Protein AF-A0A7C4FNT0-F1 (afdb_monomer_lite)

pLDDT: mean 77.95, std 9.2, range [42.97, 89.62]

Foldseek 3Di:
DVPLQVVLLVLLVVCPPPVPDAPQPLCDVVSCVVVVHHRDVVQLVSVCVVVVNPPPSDDGSFYAQLSSLCSHPNPVSSVVVVVVVVVVLVVVVVVLVPDDPDPLSVVLVVLVVVLVVVNRRHHPVCSCPVSDVPVSVVVVVVVVVVVVVCCVVVVVVVPDD

Radius of gyration: 20.94 Å; chains: 1; bounding box: 43×32×69 Å

Structure (mmCIF, N/CA/C/O backbone):
data_AF-A0A7C4FNT0-F1
#
_entry.id   AF-A0A7C4FNT0-F1
#
loop_
_atom_site.group_PDB
_atom_site.id
_atom_site.type_symbol
_atom_site.label_atom_id
_atom_site.label_alt_id
_atom_site.label_comp_id
_atom_site.label_asym_id
_atom_site.label_entity_id
_atom_site.label_seq_id
_atom_site.pdbx_PDB_ins_code
_atom_site.Cartn_x
_atom_site.Cartn_y
_atom_site.Cartn_z
_atom_site.occupancy
_atom_site.B_iso_or_equiv
_atom_site.auth_seq_id
_atom_site.auth_comp_id
_atom_site.auth_asym_id
_atom_site.auth_atom_id
_atom_site.pdbx_PDB_model_num
ATOM 1 N N . MET A 1 1 ? -12.875 13.403 -11.223 1.00 51.53 1 MET A N 1
ATOM 2 C CA . MET A 1 1 ? -12.147 12.776 -10.095 1.00 51.53 1 MET A CA 1
ATOM 3 C C . MET A 1 1 ? -11.420 11.472 -10.461 1.00 51.53 1 MET A C 1
ATOM 5 O O . MET A 1 1 ? -10.486 11.136 -9.755 1.00 51.53 1 MET A O 1
ATOM 9 N N . PHE A 1 2 ? -11.764 10.775 -11.560 1.00 65.19 2 PHE A N 1
ATOM 10 C CA . PHE A 1 2 ? -11.105 9.510 -11.954 1.00 65.19 2 PHE A CA 1
ATOM 11 C C . PHE A 1 2 ? -9.981 9.641 -12.999 1.00 65.19 2 PHE A C 1
ATOM 13 O O . PHE A 1 2 ? -9.156 8.748 -13.106 1.00 65.19 2 PHE A O 1
ATOM 20 N N . TYR A 1 3 ? -9.910 10.749 -13.745 1.00 74.25 3 TYR A N 1
ATOM 21 C CA . TYR A 1 3 ? -8.977 10.887 -14.872 1.00 74.25 3 TYR A CA 1
ATOM 22 C C . TYR A 1 3 ? -7.498 10.790 -14.467 1.00 74.25 3 TYR A C 1
ATOM 24 O O . TYR A 1 3 ? -6.777 9.962 -15.004 1.00 74.25 3 TYR A O 1
ATOM 32 N N . VAL A 1 4 ? -7.067 11.583 -13.480 1.00 76.94 4 VAL A N 1
ATOM 33 C CA . VAL A 1 4 ? -5.664 11.637 -13.026 1.00 76.94 4 VAL A CA 1
ATOM 34 C C . VAL A 1 4 ? -5.147 10.286 -12.500 1.00 76.94 4 VAL A C 1
ATOM 36 O O . VAL A 1 4 ? -4.107 9.833 -12.975 1.00 76.94 4 VAL A O 1
ATOM 39 N N . PRO A 1 5 ? -5.834 9.588 -11.571 1.00 75.38 5 PRO A N 1
ATOM 40 C CA . PRO A 1 5 ? -5.363 8.279 -11.120 1.00 75.38 5 PRO A CA 1
ATOM 41 C C . PRO A 1 5 ? -5.392 7.229 -12.239 1.00 75.38 5 PRO A C 1
ATOM 43 O O . PRO A 1 5 ? -4.488 6.400 -12.309 1.00 75.38 5 PRO A O 1
ATOM 46 N N . SER A 1 6 ? -6.363 7.283 -13.160 1.00 81.19 6 SER A N 1
ATOM 47 C CA . SER A 1 6 ? -6.383 6.394 -14.329 1.00 81.19 6 SER A CA 1
ATOM 48 C C . SER A 1 6 ? -5.230 6.670 -15.297 1.00 81.19 6 SER A C 1
ATOM 50 O O . SER A 1 6 ? -4.619 5.719 -15.780 1.00 81.19 6 SER A O 1
ATOM 52 N N . SER A 1 7 ? -4.880 7.938 -15.545 1.00 83.56 7 SER A N 1
ATOM 53 C CA . SER A 1 7 ? -3.718 8.286 -16.372 1.00 83.56 7 SER A CA 1
ATOM 54 C C . SER A 1 7 ? -2.409 7.851 -15.718 1.00 83.56 7 SER A C 1
ATOM 56 O O . SER A 1 7 ? -1.553 7.297 -16.398 1.00 83.56 7 SER A O 1
ATOM 58 N N . SER A 1 8 ? -2.277 8.003 -14.393 1.00 83.75 8 SER A N 1
ATOM 59 C CA . SER A 1 8 ? -1.111 7.495 -13.661 1.00 83.75 8 SER A CA 1
ATOM 60 C C . SER A 1 8 ? -0.944 5.993 -13.867 1.00 83.75 8 SER A C 1
ATOM 62 O O . SER A 1 8 ? 0.152 5.537 -14.156 1.00 83.75 8 SER A O 1
ATOM 64 N N . VAL A 1 9 ? -2.032 5.223 -13.769 1.00 85.00 9 VAL A N 1
ATOM 65 C CA . VAL A 1 9 ? -2.003 3.774 -14.001 1.00 85.00 9 VAL A CA 1
ATOM 66 C C . VAL A 1 9 ? -1.614 3.450 -15.447 1.00 85.00 9 VAL A C 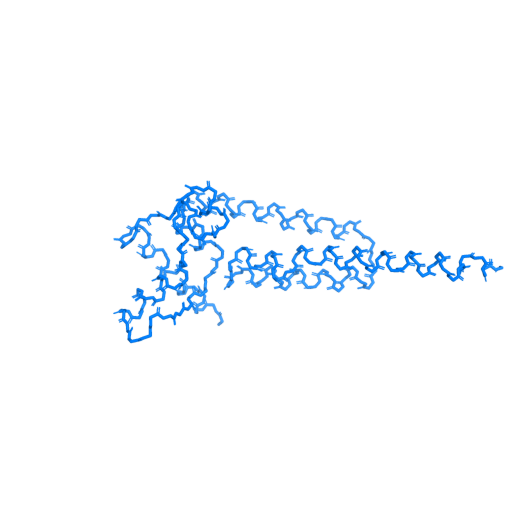1
ATOM 68 O O . VAL A 1 9 ? -0.773 2.579 -15.655 1.00 85.00 9 VAL A O 1
ATOM 71 N N . TYR A 1 10 ? -2.162 4.164 -16.434 1.00 87.75 10 TYR A N 1
ATOM 72 C CA . TYR A 1 10 ? -1.829 3.964 -17.849 1.00 87.75 10 TYR A CA 1
ATOM 73 C C . TYR A 1 10 ? -0.320 4.067 -18.115 1.00 87.75 10 TYR A C 1
ATOM 75 O O . TYR A 1 10 ? 0.238 3.179 -18.755 1.00 87.75 10 TYR A O 1
ATOM 83 N N . TYR A 1 11 ? 0.360 5.071 -17.552 1.00 87.31 11 TYR A N 1
ATOM 84 C CA . TYR A 1 11 ? 1.803 5.238 -17.755 1.00 87.31 11 TYR A CA 1
ATOM 85 C C . TYR A 1 11 ? 2.634 4.064 -17.222 1.00 87.31 11 TYR A C 1
ATOM 87 O O . TYR A 1 11 ? 3.645 3.715 -17.823 1.00 87.31 11 TYR A O 1
ATOM 95 N N . TYR A 1 12 ? 2.201 3.404 -16.146 1.00 87.50 12 TYR A N 1
ATOM 96 C CA . TYR A 1 12 ? 2.863 2.188 -15.660 1.00 87.50 12 TYR A CA 1
ATOM 97 C C . TYR A 1 12 ? 2.678 1.015 -16.635 1.00 87.50 12 TYR A C 1
ATOM 99 O O . TYR A 1 12 ? 3.622 0.268 -16.883 1.00 87.50 12 TYR A O 1
ATOM 107 N N . PHE A 1 13 ? 1.479 0.858 -17.206 1.00 87.81 13 PHE A N 1
ATOM 108 C CA . PHE A 1 13 ? 1.203 -0.182 -18.204 1.00 87.81 13 PHE A CA 1
ATOM 109 C C . PHE A 1 13 ? 1.903 0.062 -19.544 1.00 87.81 13 PHE A C 1
ATOM 111 O O . PHE A 1 13 ? 2.199 -0.885 -20.267 1.00 87.81 13 PHE A O 1
ATOM 118 N N . GLU A 1 14 ? 2.148 1.322 -19.894 1.00 89.06 14 GLU A N 1
ATOM 119 C CA . GLU A 1 14 ? 2.875 1.687 -21.106 1.00 89.06 14 GLU A CA 1
ATOM 120 C C . GLU A 1 14 ? 4.387 1.495 -20.944 1.00 89.06 14 GLU A C 1
ATOM 122 O O . GLU A 1 14 ? 5.040 0.977 -21.849 1.00 89.06 14 GLU A O 1
ATOM 127 N N . LEU A 1 15 ? 4.930 1.854 -19.777 1.00 87.62 15 LEU A N 1
ATOM 128 C CA . LEU A 1 15 ? 6.353 1.742 -19.466 1.00 87.62 15 LEU A CA 1
ATOM 129 C C . LEU A 1 15 ? 6.819 0.282 -19.388 1.00 87.62 15 LEU A C 1
ATOM 131 O O . LEU A 1 15 ? 7.856 -0.059 -19.953 1.00 87.62 15 LEU A O 1
ATOM 135 N N . PHE A 1 16 ? 6.030 -0.592 -18.759 1.00 88.12 16 PHE A N 1
ATOM 136 C CA . PHE A 1 16 ? 6.360 -2.010 -18.601 1.00 88.12 16 PHE A CA 1
ATOM 137 C C . PHE A 1 16 ? 5.491 -2.895 -19.521 1.00 88.12 16 PHE A C 1
ATOM 139 O O . PHE A 1 16 ? 4.265 -2.809 -19.474 1.00 88.12 16 PHE A O 1
ATOM 146 N N . PRO A 1 17 ? 6.050 -3.797 -20.349 1.00 82.88 17 PRO A N 1
ATOM 147 C CA . PRO A 1 17 ? 7.471 -4.080 -20.560 1.00 82.88 17 PRO A CA 1
ATOM 148 C C . PRO A 1 17 ? 8.099 -3.299 -21.733 1.00 82.88 17 PRO A C 1
ATOM 150 O O . PRO A 1 17 ? 9.232 -3.570 -22.110 1.00 82.88 17 PRO A O 1
ATOM 153 N N . LYS A 1 18 ? 7.363 -2.394 -22.399 1.00 84.88 18 LYS A N 1
ATOM 154 C CA . LYS A 1 18 ? 7.795 -1.833 -23.697 1.00 84.88 18 LYS A CA 1
ATOM 155 C C . LYS A 1 18 ? 9.046 -0.956 -23.612 1.00 84.88 18 LYS A C 1
ATOM 157 O O . LYS A 1 18 ? 9.810 -0.911 -24.571 1.00 84.88 18 LYS A O 1
ATOM 162 N N . HIS A 1 19 ? 9.216 -0.237 -22.507 1.00 82.56 19 HIS A N 1
ATOM 163 C CA . HIS A 1 19 ? 10.292 0.734 -22.310 1.00 82.56 19 HIS A CA 1
ATOM 164 C C . HIS A 1 19 ? 11.211 0.376 -21.133 1.00 82.56 19 HIS A C 1
ATOM 166 O O . HIS A 1 19 ? 12.327 0.886 -21.069 1.00 82.56 19 HIS A O 1
ATOM 172 N N . HIS A 1 20 ? 10.771 -0.498 -20.224 1.00 86.44 20 HIS A N 1
ATOM 173 C CA . HIS A 1 20 ? 11.573 -1.027 -19.125 1.00 86.44 20 HIS A CA 1
ATOM 174 C C . HIS A 1 20 ? 11.140 -2.460 -18.782 1.00 86.44 20 HIS A C 1
ATOM 176 O O . HIS A 1 20 ? 9.945 -2.764 -18.781 1.00 86.44 20 HIS A O 1
ATOM 182 N N . ASP A 1 21 ? 12.101 -3.324 -18.451 1.00 86.88 21 ASP A N 1
ATOM 183 C CA . ASP A 1 21 ? 11.834 -4.690 -17.988 1.00 86.88 21 ASP A CA 1
ATOM 184 C C . ASP A 1 21 ? 11.140 -4.701 -16.623 1.00 86.88 21 ASP A C 1
ATOM 186 O O . ASP A 1 21 ? 11.255 -3.758 -15.843 1.00 86.88 21 ASP A O 1
ATOM 190 N N . PHE A 1 22 ? 10.429 -5.778 -16.296 1.00 88.50 22 PHE A N 1
ATOM 191 C CA . PHE A 1 22 ? 9.800 -5.904 -14.981 1.00 88.50 22 PHE A CA 1
ATOM 192 C C . PHE A 1 22 ? 10.824 -5.840 -13.840 1.00 88.50 22 PHE A C 1
ATOM 194 O O . PHE A 1 22 ? 11.967 -6.274 -13.965 1.00 88.50 22 PHE A O 1
ATOM 201 N N . LEU A 1 23 ? 10.393 -5.294 -12.705 1.00 83.00 23 LEU A N 1
ATOM 202 C CA . LEU A 1 23 ? 11.258 -5.009 -11.559 1.00 83.00 23 LEU A CA 1
ATOM 203 C C . LEU A 1 23 ? 11.435 -6.196 -10.603 1.00 83.00 23 LEU A C 1
ATOM 205 O O . LEU A 1 23 ? 12.300 -6.142 -9.728 1.00 83.00 23 LEU A O 1
ATOM 209 N N . TYR A 1 24 ? 10.624 -7.248 -10.748 1.00 83.75 24 TYR A N 1
ATOM 210 C CA . TYR A 1 24 ? 10.674 -8.491 -9.968 1.00 83.75 24 TYR A CA 1
ATOM 211 C C . TYR A 1 24 ? 10.687 -8.288 -8.440 1.00 83.75 24 TYR A C 1
ATOM 213 O O . TYR A 1 24 ? 11.235 -9.104 -7.701 1.00 83.75 24 TYR A O 1
ATOM 221 N N . GLY A 1 25 ? 10.068 -7.209 -7.946 1.00 75.50 25 GLY A N 1
ATOM 222 C CA . GLY A 1 25 ? 9.989 -6.889 -6.519 1.00 75.50 25 GLY A CA 1
ATOM 223 C C . GLY A 1 25 ? 11.036 -5.890 -6.022 1.00 75.50 25 GLY A C 1
ATOM 224 O O . GLY A 1 25 ? 11.014 -5.536 -4.841 1.00 75.50 25 GLY A O 1
ATOM 225 N N . SER A 1 26 ? 11.913 -5.377 -6.891 1.00 79.94 26 SER A N 1
ATOM 226 C CA . SER A 1 26 ? 12.860 -4.307 -6.534 1.00 79.94 26 SER A CA 1
ATOM 227 C C . SER A 1 26 ? 12.177 -2.962 -6.231 1.00 79.94 26 SER A C 1
ATOM 229 O O . SER A 1 26 ? 12.795 -2.077 -5.632 1.00 79.94 26 SER A O 1
ATOM 231 N N . SER A 1 27 ? 10.879 -2.827 -6.542 1.00 78.69 27 SER A N 1
ATOM 232 C CA . SER A 1 27 ? 10.038 -1.669 -6.198 1.00 78.69 27 SER A CA 1
ATOM 233 C C . SER A 1 27 ? 9.858 -1.436 -4.695 1.00 78.69 27 SER A C 1
ATOM 235 O O . SER A 1 27 ? 9.406 -0.369 -4.273 1.00 78.69 27 SER A O 1
ATOM 237 N N . ASN A 1 28 ? 10.159 -2.441 -3.869 1.00 76.31 28 ASN A N 1
ATOM 238 C CA . ASN A 1 28 ? 9.982 -2.404 -2.427 1.00 76.31 28 ASN A CA 1
ATOM 239 C C . ASN A 1 28 ? 11.327 -2.632 -1.745 1.00 76.31 28 ASN A C 1
ATOM 241 O O . ASN A 1 28 ? 11.883 -3.723 -1.824 1.00 76.31 28 ASN A O 1
ATOM 245 N N . GLY A 1 29 ? 11.818 -1.640 -0.998 1.00 74.56 29 GLY A N 1
ATOM 246 C CA . GLY A 1 29 ? 13.166 -1.672 -0.416 1.00 74.56 29 GLY A CA 1
ATOM 247 C C . GLY A 1 29 ? 13.449 -2.891 0.463 1.00 74.56 29 GLY A C 1
ATOM 248 O O . GLY A 1 29 ? 14.582 -3.358 0.513 1.00 74.56 29 GLY A O 1
ATOM 249 N N . LYS A 1 30 ? 12.425 -3.465 1.110 1.00 74.94 30 LYS A N 1
ATOM 250 C CA . LYS A 1 30 ? 12.587 -4.687 1.915 1.00 74.94 30 LYS A CA 1
ATOM 251 C C . LYS A 1 30 ? 12.766 -5.939 1.058 1.00 74.94 30 LYS A C 1
ATOM 253 O O . LYS A 1 30 ? 13.560 -6.803 1.409 1.00 74.94 30 LYS A O 1
ATOM 258 N N . ILE A 1 31 ? 12.011 -6.035 -0.035 1.00 74.56 31 ILE A N 1
ATOM 259 C CA . ILE A 1 31 ? 12.094 -7.158 -0.976 1.00 74.56 31 ILE A CA 1
ATOM 260 C C .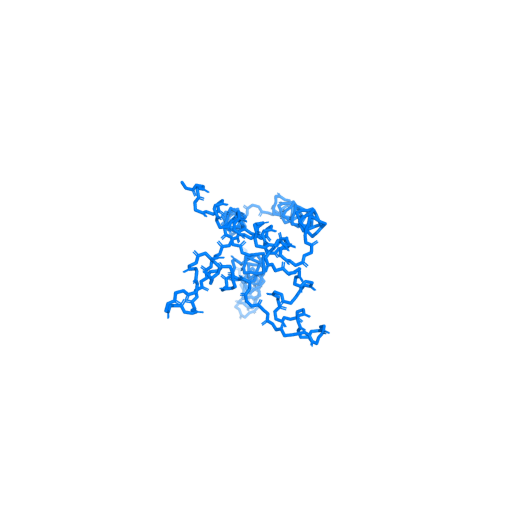 ILE A 1 31 ? 13.392 -7.038 -1.778 1.00 74.56 31 ILE A C 1
ATOM 262 O O . ILE A 1 31 ? 14.108 -8.023 -1.913 1.00 74.56 31 ILE A O 1
ATOM 266 N N . ALA A 1 32 ? 13.740 -5.820 -2.198 1.00 78.50 32 ALA A N 1
ATOM 267 C CA . ALA A 1 32 ? 14.991 -5.517 -2.873 1.00 78.50 32 ALA A CA 1
ATOM 268 C C . ALA A 1 32 ? 16.207 -5.920 -2.022 1.00 78.50 32 ALA A C 1
ATOM 270 O O . ALA A 1 32 ? 17.076 -6.647 -2.492 1.00 78.50 32 ALA A O 1
ATOM 271 N N . TRP A 1 33 ? 16.213 -5.546 -0.736 1.00 76.69 33 TRP A N 1
ATOM 272 C CA . TRP A 1 33 ? 17.257 -5.955 0.206 1.00 76.69 33 TRP A CA 1
ATOM 273 C C . TRP A 1 33 ? 17.353 -7.478 0.365 1.00 76.69 33 TRP A C 1
ATOM 275 O O . TRP A 1 33 ? 18.453 -8.022 0.364 1.00 76.69 33 TRP A O 1
ATOM 285 N N . LEU A 1 34 ? 16.215 -8.177 0.455 1.00 78.00 34 LEU A N 1
ATOM 286 C CA . LEU A 1 34 ? 16.183 -9.638 0.579 1.00 78.00 34 LEU A CA 1
ATOM 287 C C . LEU A 1 34 ? 16.717 -10.348 -0.676 1.00 78.00 34 LEU A C 1
ATOM 289 O O . LEU A 1 34 ? 17.361 -11.387 -0.565 1.00 78.00 34 LEU A O 1
ATOM 293 N N . LEU A 1 35 ? 16.445 -9.793 -1.858 1.00 80.75 35 LEU A N 1
ATOM 294 C CA . LEU A 1 35 ? 16.896 -10.317 -3.149 1.00 80.75 35 LEU A CA 1
ATOM 295 C C . LEU A 1 35 ? 18.317 -9.865 -3.521 1.00 80.75 35 LEU A C 1
ATOM 297 O O . LEU A 1 35 ? 18.847 -10.309 -4.536 1.00 80.75 35 LEU A O 1
ATOM 301 N N . GLY A 1 36 ? 18.932 -8.981 -2.728 1.00 78.75 36 GLY A N 1
ATOM 302 C CA . GLY A 1 36 ? 20.221 -8.367 -3.052 1.00 78.75 36 GLY A CA 1
ATOM 303 C C . GLY A 1 36 ? 20.176 -7.431 -4.266 1.00 78.75 36 GLY A C 1
ATOM 304 O O . GLY A 1 36 ? 21.221 -7.120 -4.829 1.00 78.75 36 GLY A O 1
ATOM 305 N N . SER A 1 37 ? 18.987 -6.992 -4.685 1.00 81.19 37 SER A N 1
ATOM 306 C CA . SER A 1 37 ? 18.795 -6.063 -5.801 1.00 81.19 37 SER A CA 1
ATOM 307 C C . SER A 1 37 ? 18.754 -4.614 -5.312 1.00 81.19 37 SER A C 1
ATOM 309 O O . SER A 1 37 ? 18.293 -4.340 -4.202 1.00 81.19 37 SER A O 1
ATOM 311 N N . GLU A 1 38 ? 19.155 -3.665 -6.155 1.00 82.38 38 GLU A N 1
ATOM 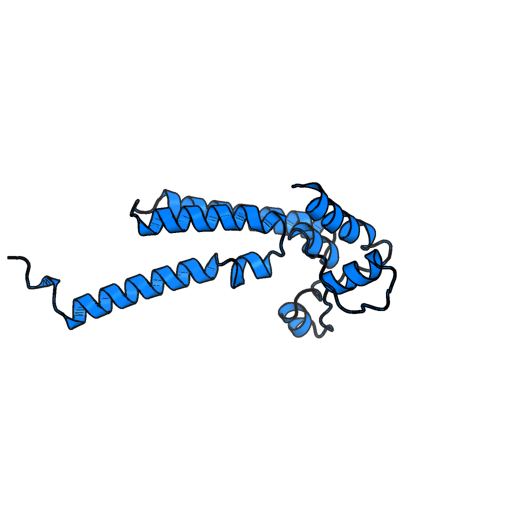312 C CA . GLU A 1 38 ? 19.011 -2.242 -5.840 1.00 82.38 38 GLU A CA 1
ATOM 313 C C . GLU A 1 38 ? 17.534 -1.835 -5.757 1.00 82.38 38 GLU A C 1
ATOM 315 O O . GLU A 1 38 ? 16.696 -2.289 -6.536 1.00 82.38 38 GLU A O 1
ATOM 320 N N . TYR A 1 39 ? 17.201 -0.986 -4.783 1.00 83.19 39 TYR A N 1
ATOM 321 C CA . TYR A 1 39 ? 15.845 -0.466 -4.628 1.00 83.19 39 TYR A CA 1
ATOM 322 C C . TYR A 1 39 ? 15.534 0.544 -5.731 1.00 83.19 39 TYR A C 1
ATOM 324 O O . TYR A 1 39 ? 16.197 1.578 -5.839 1.00 83.19 39 TYR A O 1
ATOM 332 N N . VAL A 1 40 ? 14.470 0.287 -6.492 1.00 82.56 40 VAL A N 1
ATOM 333 C CA . VAL A 1 40 ? 14.019 1.175 -7.564 1.00 82.56 40 VAL A CA 1
ATOM 334 C C . VAL A 1 40 ? 12.738 1.880 -7.143 1.00 82.56 40 VAL A C 1
ATOM 336 O O . VAL A 1 40 ? 11.697 1.264 -6.921 1.00 82.56 40 VAL A O 1
ATOM 339 N N . ASN A 1 41 ? 12.782 3.211 -7.080 1.00 82.44 41 ASN A N 1
ATOM 340 C CA . ASN A 1 41 ? 11.581 4.005 -6.851 1.00 82.44 41 ASN A CA 1
ATOM 341 C C . ASN A 1 41 ? 10.765 4.121 -8.148 1.00 82.44 41 ASN A C 1
ATOM 343 O O . ASN A 1 41 ? 10.971 5.031 -8.953 1.00 82.44 41 ASN A O 1
ATOM 347 N N . VAL A 1 42 ? 9.814 3.205 -8.325 1.00 84.31 42 VAL A N 1
ATOM 348 C CA . VAL A 1 42 ? 8.983 3.095 -9.539 1.00 84.31 42 VAL A CA 1
ATOM 349 C C . VAL A 1 42 ? 8.190 4.368 -9.819 1.00 84.31 42 VAL A C 1
ATOM 351 O O . VAL A 1 42 ? 8.084 4.782 -10.968 1.00 84.31 42 VAL A O 1
ATOM 354 N N . ALA A 1 43 ? 7.680 5.031 -8.778 1.00 83.81 43 ALA A N 1
ATOM 355 C CA . ALA A 1 43 ? 6.920 6.270 -8.934 1.00 83.81 43 ALA A CA 1
ATOM 356 C C . ALA A 1 43 ? 7.776 7.415 -9.495 1.00 83.81 43 ALA A C 1
ATOM 358 O O . ALA A 1 43 ? 7.263 8.240 -10.252 1.00 83.81 43 ALA A O 1
ATOM 359 N N . ASN A 1 44 ? 9.070 7.450 -9.158 1.00 84.12 44 ASN A N 1
ATOM 360 C CA . ASN A 1 44 ? 10.014 8.409 -9.732 1.00 84.12 44 ASN A CA 1
ATOM 361 C C . ASN A 1 44 ? 10.474 7.991 -11.137 1.00 84.12 44 ASN A C 1
ATOM 363 O O . ASN A 1 44 ? 10.659 8.829 -12.015 1.00 84.12 44 ASN A O 1
ATOM 367 N N . LEU A 1 45 ? 10.619 6.690 -11.389 1.00 84.12 45 LEU A N 1
ATOM 368 C CA . LEU A 1 45 ? 10.967 6.175 -12.715 1.00 84.12 45 LEU A CA 1
ATOM 369 C C . LEU A 1 45 ? 9.874 6.530 -13.739 1.00 84.12 45 LEU A C 1
ATOM 371 O O . LEU A 1 45 ? 10.163 7.112 -14.784 1.00 84.12 45 LEU A O 1
ATOM 375 N N . VAL A 1 46 ? 8.606 6.294 -13.390 1.00 83.69 46 VAL A N 1
ATOM 376 C CA . VAL A 1 46 ? 7.455 6.677 -14.222 1.00 83.69 46 VAL A CA 1
ATOM 377 C C . VAL A 1 46 ? 7.358 8.197 -14.363 1.00 83.69 46 VAL A C 1
ATOM 379 O O . VAL A 1 46 ? 7.071 8.691 -15.449 1.00 83.69 46 VAL A O 1
ATOM 382 N N . PHE A 1 47 ? 7.647 8.962 -13.305 1.00 84.12 47 PHE A N 1
ATOM 383 C CA . PHE A 1 47 ? 7.686 10.425 -13.386 1.00 84.12 47 PHE A CA 1
ATOM 384 C C . PHE A 1 47 ? 8.697 10.927 -14.429 1.00 84.12 47 PHE A C 1
ATOM 386 O O . PHE A 1 47 ? 8.363 11.785 -15.248 1.00 84.12 47 PHE A O 1
ATOM 393 N N . ASN A 1 48 ? 9.912 10.375 -14.431 1.00 84.56 48 ASN A N 1
ATOM 394 C CA . ASN A 1 48 ? 10.946 10.743 -15.399 1.00 84.56 48 ASN A CA 1
ATOM 395 C C . ASN A 1 48 ? 10.548 10.375 -16.836 1.00 84.56 48 ASN A C 1
ATOM 397 O O . ASN A 1 48 ? 10.810 11.153 -17.753 1.00 84.56 48 ASN A O 1
ATOM 401 N N . TYR A 1 49 ? 9.857 9.246 -17.028 1.00 83.81 49 TYR A N 1
ATOM 402 C CA . TYR A 1 49 ? 9.295 8.866 -18.326 1.00 83.81 49 TYR A CA 1
ATOM 403 C C . TYR A 1 49 ? 8.231 9.865 -18.812 1.00 83.81 49 TYR A C 1
ATOM 405 O O . TYR A 1 49 ? 8.328 10.380 -19.922 1.00 83.81 49 TYR A O 1
ATOM 413 N N . VAL A 1 50 ? 7.255 10.210 -17.964 1.00 83.50 50 VAL A N 1
ATOM 414 C CA . VAL A 1 50 ? 6.157 11.131 -18.320 1.00 83.50 50 VAL A CA 1
ATOM 415 C C . VAL A 1 50 ? 6.661 12.548 -18.608 1.00 83.50 50 VAL A C 1
ATOM 417 O O . VAL A 1 50 ? 6.135 13.229 -19.485 1.00 83.50 50 VAL A O 1
ATOM 420 N N . THR A 1 51 ? 7.679 13.005 -17.878 1.00 81.25 51 THR A N 1
ATOM 421 C CA . THR A 1 51 ? 8.257 14.351 -18.037 1.00 81.25 51 THR A CA 1
ATOM 422 C C . THR A 1 51 ? 9.369 14.424 -19.084 1.00 81.25 51 THR A C 1
ATOM 424 O O . THR A 1 51 ? 9.917 15.505 -19.303 1.00 81.25 51 THR A O 1
ATOM 427 N N . GLY A 1 52 ? 9.713 13.304 -19.732 1.00 76.56 52 GLY A N 1
ATOM 428 C CA . GLY A 1 52 ? 10.752 13.245 -20.762 1.00 76.56 52 GLY A CA 1
ATOM 429 C C . GLY A 1 52 ? 12.158 13.584 -20.257 1.00 76.56 52 GLY A C 1
ATOM 430 O O . GLY A 1 52 ? 12.968 14.087 -21.030 1.00 76.56 52 GLY A O 1
ATOM 431 N N . GLY A 1 53 ? 12.446 13.361 -18.969 1.00 66.31 53 GLY A N 1
ATOM 432 C CA . GLY A 1 53 ? 13.746 13.693 -18.372 1.00 66.31 53 GLY A CA 1
ATOM 433 C C . GLY A 1 53 ? 13.992 15.197 -18.198 1.00 66.31 53 GLY A C 1
ATOM 434 O O . GLY A 1 53 ? 15.108 15.668 -18.410 1.00 66.31 53 GLY A O 1
ATOM 435 N N . SER A 1 54 ? 12.952 15.961 -17.841 1.00 62.91 54 SER A N 1
ATOM 436 C CA . SER A 1 54 ? 13.067 17.396 -17.540 1.00 62.91 54 SER A CA 1
ATOM 437 C C . SER A 1 54 ? 14.105 17.698 -16.439 1.00 62.91 54 SER A C 1
ATOM 439 O O . SER A 1 54 ? 14.534 16.816 -15.700 1.00 62.91 54 SER A O 1
ATOM 441 N N . TRP A 1 55 ? 14.457 18.974 -16.254 1.00 60.88 55 TRP A N 1
ATOM 442 C CA . TRP A 1 55 ? 15.355 19.471 -15.188 1.00 60.88 55 TRP A CA 1
ATOM 443 C C . TRP A 1 55 ? 14.956 19.044 -13.763 1.00 60.88 55 TRP A C 1
ATOM 445 O O . TRP A 1 55 ? 15.764 19.144 -12.840 1.00 60.88 55 TRP A O 1
ATOM 455 N N . ILE A 1 56 ? 13.716 18.587 -13.572 1.00 68.06 56 ILE A N 1
ATOM 456 C CA . ILE A 1 56 ? 13.229 18.016 -12.321 1.00 68.06 56 ILE A CA 1
ATOM 457 C C . ILE A 1 56 ? 13.441 16.501 -12.379 1.00 68.06 56 ILE A C 1
ATOM 459 O O . ILE A 1 56 ? 12.641 15.772 -12.954 1.00 68.06 56 ILE A O 1
ATOM 463 N N . THR A 1 57 ? 14.514 16.032 -11.745 1.00 65.56 57 THR A N 1
ATOM 464 C CA . THR A 1 57 ? 14.894 14.607 -11.686 1.00 65.56 57 THR A CA 1
ATOM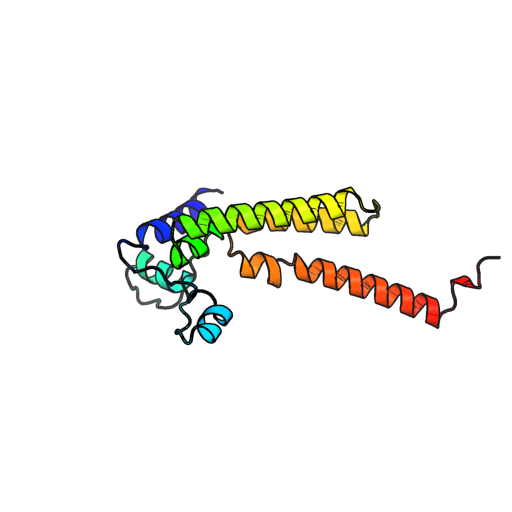 465 C C . THR A 1 57 ? 14.207 13.833 -10.556 1.00 65.56 57 THR A C 1
ATOM 467 O O . THR A 1 57 ? 14.379 12.617 -10.419 1.00 65.56 57 THR A O 1
ATOM 470 N N . THR A 1 58 ? 13.438 14.529 -9.710 1.00 70.75 58 THR A N 1
ATOM 471 C CA . THR A 1 58 ? 12.735 13.943 -8.566 1.00 70.75 58 THR A CA 1
ATOM 472 C C . THR A 1 58 ? 11.250 14.285 -8.601 1.00 70.75 58 THR A C 1
ATOM 474 O O . THR A 1 58 ? 10.847 15.441 -8.498 1.00 70.75 58 THR A O 1
ATOM 477 N N . GLY A 1 59 ? 10.417 13.255 -8.725 1.00 68.62 59 GLY A N 1
ATOM 478 C CA . GLY A 1 59 ? 8.968 13.376 -8.636 1.00 68.62 59 GLY A CA 1
ATOM 479 C C . GLY A 1 59 ? 8.314 12.050 -8.269 1.00 68.62 59 GLY A C 1
ATOM 480 O O . GLY A 1 59 ? 8.974 11.019 -8.161 1.00 68.62 59 GLY A O 1
ATOM 481 N N . TYR A 1 60 ? 7.006 12.087 -8.026 1.00 76.69 60 TYR A N 1
ATOM 482 C CA . TYR A 1 60 ? 6.234 10.909 -7.638 1.00 76.69 60 TYR A CA 1
ATOM 483 C C . TYR A 1 60 ? 4.927 10.875 -8.417 1.00 76.69 60 TYR A C 1
ATOM 485 O O . TYR A 1 60 ? 4.015 11.658 -8.150 1.00 76.69 60 TYR A O 1
ATOM 493 N N . VAL A 1 61 ? 4.811 9.934 -9.353 1.00 78.62 61 VAL A N 1
ATOM 494 C CA . VAL A 1 61 ? 3.519 9.587 -9.951 1.00 78.62 61 VAL A CA 1
ATOM 495 C C . VAL A 1 61 ? 2.916 8.465 -9.121 1.00 78.62 61 VAL A C 1
ATOM 497 O O . VAL A 1 61 ? 3.188 7.293 -9.349 1.00 78.62 61 VAL A O 1
ATOM 500 N N . ASN A 1 62 ? 2.115 8.821 -8.117 1.00 76.88 62 ASN A N 1
ATOM 501 C CA . ASN A 1 62 ? 1.380 7.816 -7.356 1.00 76.88 62 ASN A CA 1
ATOM 502 C C . ASN A 1 62 ? 0.288 7.199 -8.236 1.00 76.88 62 ASN A C 1
ATOM 504 O O . ASN A 1 62 ? -0.505 7.904 -8.866 1.00 76.88 62 ASN A O 1
ATOM 508 N N . ALA A 1 63 ? 0.256 5.873 -8.253 1.00 80.69 63 ALA A N 1
ATOM 509 C CA . ALA A 1 63 ? -0.732 5.085 -8.967 1.00 80.69 63 ALA A CA 1
ATOM 510 C C . ALA A 1 63 ? -1.396 4.077 -8.022 1.00 80.69 63 ALA A C 1
ATOM 512 O O . ALA A 1 63 ? -0.922 3.825 -6.908 1.00 80.69 63 ALA A O 1
ATOM 513 N N . ALA A 1 64 ? -2.498 3.491 -8.492 1.00 82.62 64 ALA A N 1
ATOM 514 C CA . ALA A 1 64 ? -3.176 2.404 -7.804 1.00 82.62 64 ALA A CA 1
ATOM 515 C C . ALA A 1 64 ? -2.196 1.268 -7.478 1.00 82.62 64 ALA A C 1
ATOM 517 O O . ALA A 1 64 ? -1.262 0.996 -8.238 1.00 82.62 64 ALA A O 1
ATOM 518 N N . PHE A 1 65 ? -2.444 0.534 -6.393 1.00 81.88 65 PHE A N 1
ATOM 519 C CA . PHE A 1 65 ? -1.635 -0.634 -6.035 1.00 81.88 65 PHE A CA 1
ATOM 520 C C . PHE A 1 65 ? -1.429 -1.621 -7.197 1.00 81.88 65 PHE A C 1
ATOM 522 O O . PHE A 1 65 ? -0.340 -2.166 -7.341 1.00 81.88 65 PHE A O 1
ATOM 529 N N . ILE A 1 66 ? -2.439 -1.782 -8.057 1.00 85.69 66 ILE A N 1
ATOM 530 C CA . ILE A 1 66 ? -2.402 -2.627 -9.256 1.00 85.69 66 ILE A CA 1
ATOM 531 C C . ILE A 1 66 ? -1.232 -2.254 -10.175 1.00 85.69 66 ILE A C 1
ATOM 533 O O . ILE A 1 66 ? -0.526 -3.136 -10.650 1.00 85.69 66 ILE A O 1
ATOM 537 N N . ALA A 1 67 ? -0.997 -0.959 -10.390 1.00 86.25 67 ALA A N 1
ATOM 538 C CA . ALA A 1 67 ? 0.061 -0.475 -11.271 1.00 86.25 67 ALA A CA 1
ATOM 539 C C . ALA A 1 67 ? 1.459 -0.819 -10.739 1.00 86.25 67 ALA A C 1
ATOM 541 O O . ALA A 1 67 ? 2.330 -1.222 -11.504 1.00 86.25 67 ALA A O 1
ATOM 542 N N . ASN A 1 68 ? 1.658 -0.731 -9.421 1.00 84.19 68 ASN A N 1
ATOM 543 C CA . ASN A 1 68 ? 2.931 -1.096 -8.795 1.00 84.19 68 ASN A CA 1
ATOM 544 C C . ASN A 1 68 ? 3.223 -2.595 -8.959 1.00 84.19 68 ASN A C 1
ATOM 546 O O . ASN A 1 68 ? 4.308 -2.969 -9.384 1.00 84.19 68 ASN A O 1
ATOM 550 N N . PHE A 1 69 ? 2.231 -3.454 -8.705 1.00 85.69 69 PHE A N 1
ATOM 551 C CA . PHE A 1 69 ? 2.398 -4.903 -8.872 1.00 85.69 69 PHE A CA 1
ATOM 552 C C . PHE A 1 69 ? 2.525 -5.331 -10.335 1.00 85.69 69 PHE A C 1
ATOM 554 O O . PHE A 1 69 ? 3.195 -6.323 -10.624 1.00 85.69 69 PHE A O 1
ATOM 561 N N . TYR A 1 70 ? 1.917 -4.585 -11.259 1.00 88.62 70 TYR A N 1
ATOM 562 C CA . TYR A 1 70 ? 2.139 -4.784 -12.685 1.00 88.62 70 TYR A CA 1
ATOM 563 C C . TYR A 1 70 ? 3.587 -4.462 -13.082 1.00 88.62 70 TYR A C 1
ATOM 565 O O . TYR A 1 70 ? 4.193 -5.242 -13.807 1.00 88.62 70 TYR A O 1
ATOM 573 N N . ALA A 1 71 ? 4.169 -3.372 -12.574 1.00 86.12 71 ALA A N 1
ATOM 574 C CA . ALA A 1 71 ? 5.572 -3.036 -12.835 1.00 86.12 71 ALA A CA 1
ATOM 575 C C . ALA A 1 71 ? 6.555 -4.094 -12.292 1.00 86.12 71 ALA A C 1
ATOM 577 O O . ALA A 1 71 ? 7.620 -4.301 -12.869 1.00 86.12 71 ALA A O 1
ATOM 578 N N . ASP A 1 72 ? 6.198 -4.799 -11.214 1.00 84.56 72 ASP A N 1
ATOM 579 C CA . ASP A 1 72 ? 7.039 -5.862 -10.651 1.00 84.56 72 ASP A CA 1
ATOM 580 C C . ASP A 1 72 ? 6.891 -7.217 -11.347 1.00 84.56 72 ASP A C 1
ATOM 582 O O . ASP A 1 72 ? 7.893 -7.879 -11.601 1.00 84.56 72 ASP A O 1
ATOM 586 N N . PHE A 1 73 ? 5.661 -7.662 -11.617 1.00 87.06 73 PHE A N 1
ATOM 587 C CA . PHE A 1 73 ? 5.387 -9.050 -12.021 1.00 87.06 73 PHE A CA 1
ATOM 588 C C . PHE A 1 73 ? 4.413 -9.168 -13.202 1.00 87.06 73 PHE A C 1
ATOM 590 O O . PHE A 1 73 ? 3.955 -10.267 -13.524 1.00 87.06 73 PHE A O 1
ATOM 597 N N . GLY A 1 74 ? 4.043 -8.053 -13.831 1.00 88.00 74 GLY A N 1
ATOM 598 C CA . GLY A 1 74 ? 3.091 -8.011 -14.936 1.00 88.00 74 GLY A CA 1
ATOM 599 C C . GLY A 1 74 ? 1.672 -8.437 -14.545 1.00 88.00 74 GLY A C 1
ATOM 600 O O . GLY A 1 74 ? 1.230 -8.302 -13.401 1.00 88.00 74 GLY A O 1
ATOM 601 N N . ILE A 1 75 ? 0.932 -8.969 -15.523 1.00 88.25 75 ILE A N 1
ATOM 602 C CA . ILE A 1 75 ? -0.465 -9.411 -15.356 1.00 88.25 75 ILE A CA 1
ATOM 603 C C . ILE A 1 75 ? -0.627 -10.463 -14.237 1.00 88.25 75 ILE A C 1
ATOM 605 O O . ILE A 1 75 ? -1.559 -10.320 -13.440 1.00 88.25 75 ILE A O 1
ATOM 609 N N . PRO A 1 76 ? 0.251 -11.483 -14.104 1.00 87.31 76 PRO A N 1
ATOM 610 C CA . PRO A 1 76 ? 0.156 -12.442 -13.002 1.00 87.31 76 PRO A CA 1
ATOM 611 C C . PRO A 1 76 ? 0.207 -11.779 -11.620 1.00 87.31 76 PRO A C 1
ATOM 613 O O . PRO A 1 76 ? -0.585 -12.127 -10.741 1.00 87.31 76 PRO A O 1
ATOM 616 N N . GLY A 1 77 ? 1.079 -10.778 -11.447 1.00 85.12 77 GLY A N 1
ATOM 617 C CA . GLY A 1 77 ? 1.172 -9.997 -10.213 1.00 85.12 77 GLY A CA 1
ATOM 618 C C . GLY A 1 77 ? -0.124 -9.280 -9.871 1.00 85.12 77 GLY A C 1
ATOM 619 O O . GLY A 1 77 ? -0.583 -9.341 -8.731 1.00 85.12 77 GLY A O 1
ATOM 620 N N . VAL A 1 78 ? -0.744 -8.651 -10.873 1.00 87.94 78 VAL A N 1
ATOM 621 C CA . VAL A 1 78 ? -2.025 -7.944 -10.729 1.00 87.94 78 VAL A CA 1
ATOM 622 C C . VAL A 1 78 ? -3.139 -8.878 -10.268 1.00 87.94 78 VAL A C 1
ATOM 624 O O . VAL A 1 78 ? -3.886 -8.535 -9.348 1.00 87.94 78 VAL A O 1
ATOM 627 N N . LEU A 1 79 ? -3.257 -10.053 -10.886 1.00 89.19 79 LEU A N 1
ATOM 628 C CA . LEU A 1 79 ? -4.291 -11.025 -10.532 1.00 89.19 79 LEU A CA 1
ATOM 629 C C . LEU A 1 79 ? -4.102 -11.533 -9.102 1.00 89.19 79 LEU A C 1
ATOM 631 O O . LEU A 1 79 ? -5.051 -11.530 -8.314 1.00 89.19 79 LEU A O 1
ATOM 635 N N . PHE A 1 80 ? -2.869 -11.902 -8.751 1.00 88.19 80 PHE A N 1
ATOM 636 C CA . PHE A 1 80 ? -2.547 -12.405 -7.422 1.00 88.19 80 PHE A CA 1
ATOM 637 C C . PHE A 1 80 ? -2.820 -11.361 -6.334 1.00 88.19 80 PHE A C 1
ATOM 639 O O . PHE A 1 80 ? -3.512 -11.655 -5.357 1.00 88.19 80 PHE A O 1
ATOM 646 N N . ILE A 1 81 ? -2.333 -10.126 -6.508 1.00 85.94 81 ILE A N 1
ATOM 647 C CA . ILE A 1 81 ? -2.518 -9.093 -5.486 1.00 85.94 81 ILE A CA 1
ATOM 648 C C . ILE A 1 81 ? -3.980 -8.678 -5.360 1.00 85.94 81 ILE A C 1
ATOM 650 O O . ILE A 1 81 ? -4.449 -8.473 -4.247 1.00 85.94 81 ILE A O 1
ATOM 654 N N . SER A 1 82 ? -4.724 -8.592 -6.465 1.00 86.88 82 SER A N 1
ATOM 655 C CA . SER A 1 82 ? -6.141 -8.213 -6.423 1.00 86.88 82 SER A CA 1
ATOM 656 C C . SER A 1 82 ? -6.957 -9.245 -5.649 1.00 86.88 82 SER A C 1
ATOM 658 O O . SER A 1 82 ? -7.782 -8.880 -4.810 1.00 86.88 82 SER A O 1
ATOM 660 N N . PHE A 1 83 ? -6.676 -10.532 -5.870 1.00 89.62 83 PHE A N 1
ATOM 661 C CA . PHE A 1 83 ? -7.294 -11.618 -5.116 1.00 89.62 83 PHE A CA 1
ATOM 662 C C . PHE A 1 83 ? -6.928 -11.555 -3.627 1.00 89.62 83 PHE A C 1
ATOM 664 O O . PHE A 1 83 ? -7.810 -11.591 -2.768 1.00 89.62 83 PHE A O 1
ATOM 671 N N . TYR A 1 84 ? -5.640 -11.387 -3.313 1.00 86.62 84 TYR A N 1
ATOM 672 C CA . TYR A 1 84 ? -5.157 -11.301 -1.934 1.00 86.62 84 TYR A CA 1
ATOM 673 C C . TYR A 1 84 ? -5.746 -10.102 -1.175 1.00 86.62 84 TYR A C 1
ATOM 675 O O . TYR A 1 84 ? -6.242 -10.248 -0.058 1.00 86.62 84 TYR A O 1
ATOM 683 N N . VAL A 1 85 ? -5.743 -8.919 -1.795 1.00 85.25 85 VAL A N 1
ATOM 684 C CA . VAL A 1 85 ? -6.336 -7.690 -1.246 1.00 85.25 85 VAL A CA 1
ATOM 685 C C . VAL A 1 85 ? -7.833 -7.876 -1.015 1.00 85.25 85 VAL A C 1
ATOM 687 O O . VAL A 1 85 ? -8.331 -7.500 0.044 1.00 85.25 85 VAL A O 1
ATOM 690 N N . GLY A 1 86 ? -8.543 -8.497 -1.963 1.00 84.88 86 GLY A N 1
ATOM 691 C CA . GLY A 1 86 ? -9.967 -8.801 -1.833 1.00 84.88 86 GLY A CA 1
ATOM 692 C C . GLY A 1 86 ? -10.269 -9.703 -0.635 1.00 84.88 86 GLY A C 1
ATOM 693 O O . GLY A 1 86 ? -11.143 -9.377 0.170 1.00 84.88 86 GLY A O 1
ATOM 694 N N . ILE A 1 87 ? -9.507 -10.791 -0.462 1.00 88.94 87 ILE A N 1
ATOM 695 C CA . ILE A 1 87 ? -9.627 -11.675 0.710 1.00 88.94 87 ILE A CA 1
ATOM 696 C C . ILE A 1 87 ? -9.357 -10.904 2.000 1.00 88.94 87 ILE A C 1
ATOM 698 O O . ILE A 1 87 ? -10.124 -11.023 2.954 1.00 88.94 87 ILE A O 1
ATOM 702 N N . LEU A 1 88 ? -8.288 -10.109 2.038 1.00 84.62 88 LEU A N 1
ATOM 703 C CA . LEU A 1 88 ? -7.885 -9.365 3.228 1.00 84.62 88 LEU A CA 1
ATOM 704 C C . LEU A 1 88 ? -8.960 -8.353 3.642 1.00 84.62 88 LEU A C 1
ATOM 706 O O . LEU A 1 88 ? -9.352 -8.313 4.809 1.00 84.62 88 LEU A O 1
ATOM 710 N N . ILE A 1 89 ? -9.478 -7.573 2.691 1.00 82.94 89 ILE A N 1
ATOM 711 C CA . ILE A 1 89 ? -10.559 -6.611 2.941 1.00 82.94 89 ILE A CA 1
ATOM 712 C C . ILE A 1 89 ? -11.828 -7.340 3.391 1.00 82.94 89 ILE A C 1
ATOM 714 O O . ILE A 1 89 ? -12.431 -6.944 4.390 1.00 82.94 89 ILE A O 1
ATOM 718 N N . GLY A 1 90 ? -12.205 -8.424 2.707 1.00 85.31 90 GLY A N 1
ATOM 719 C CA . GLY A 1 90 ? -13.370 -9.230 3.069 1.00 85.31 90 GLY A CA 1
ATOM 720 C C . GLY A 1 90 ? -13.259 -9.805 4.482 1.00 85.31 90 GLY A C 1
ATOM 721 O O . GLY A 1 90 ? -14.203 -9.720 5.267 1.00 85.31 90 GLY A O 1
ATOM 722 N N . PHE A 1 91 ? -12.085 -10.316 4.852 1.00 84.88 91 PHE A N 1
ATOM 723 C CA . PHE A 1 91 ? -11.817 -10.831 6.191 1.00 84.88 91 PHE A CA 1
ATOM 724 C C . PHE A 1 91 ? -11.945 -9.740 7.263 1.00 84.88 91 PHE A C 1
ATOM 726 O O . PHE A 1 91 ? -12.652 -9.933 8.255 1.00 84.88 91 PHE A O 1
ATOM 733 N N . ILE A 1 92 ? -11.335 -8.569 7.045 1.00 78.94 92 ILE A N 1
ATOM 734 C CA . ILE A 1 92 ? -11.441 -7.421 7.962 1.00 78.94 92 ILE A CA 1
ATOM 735 C C . ILE A 1 92 ? -12.901 -6.979 8.110 1.00 78.94 92 ILE A C 1
ATOM 737 O O . ILE A 1 92 ? -13.369 -6.749 9.227 1.00 78.94 92 ILE A O 1
ATOM 741 N N . GLN A 1 93 ? -13.643 -6.905 7.005 1.00 81.25 93 GLN A N 1
ATOM 742 C CA . GLN A 1 93 ? -15.055 -6.541 7.025 1.00 81.25 93 GLN A CA 1
ATOM 743 C C . GLN A 1 93 ? -15.879 -7.537 7.852 1.00 81.25 93 GLN A C 1
ATOM 745 O O . GLN A 1 93 ? -16.678 -7.116 8.689 1.00 81.25 93 GLN A O 1
ATOM 750 N N . ILE A 1 94 ? -15.654 -8.845 7.685 1.00 84.50 94 ILE A N 1
ATOM 751 C CA . ILE A 1 94 ? -16.329 -9.887 8.474 1.00 84.50 94 ILE A CA 1
ATOM 752 C C . ILE A 1 94 ? -16.013 -9.734 9.967 1.00 84.50 94 ILE A C 1
ATOM 754 O O . ILE A 1 94 ? -16.931 -9.795 10.787 1.00 84.50 94 ILE A O 1
ATOM 758 N N . MET A 1 95 ? -14.746 -9.514 10.335 1.00 76.81 95 MET A N 1
ATOM 759 C CA . MET A 1 95 ? -14.349 -9.329 11.738 1.00 76.81 95 MET A CA 1
ATOM 760 C C . MET A 1 95 ? -15.061 -8.143 12.394 1.00 76.81 95 MET A C 1
ATOM 762 O O . MET A 1 95 ? -15.455 -8.227 13.556 1.00 76.81 95 MET A O 1
ATOM 766 N N . ILE A 1 96 ? -15.229 -7.044 11.658 1.00 71.75 96 ILE A N 1
ATOM 767 C CA . ILE A 1 96 ? -15.864 -5.828 12.174 1.00 71.75 96 ILE A CA 1
ATOM 768 C C . ILE A 1 96 ? -17.375 -6.008 12.286 1.00 71.75 96 ILE A C 1
ATOM 770 O O . ILE A 1 96 ? -17.943 -5.703 13.331 1.00 71.75 96 ILE A O 1
ATOM 774 N N . VAL A 1 97 ? -18.022 -6.548 11.248 1.00 80.12 97 VAL A N 1
ATOM 775 C CA . VAL A 1 97 ? -19.482 -6.749 11.225 1.00 80.12 97 VAL A CA 1
ATOM 776 C C . VAL A 1 97 ? -19.935 -7.736 12.302 1.00 80.12 97 VAL A C 1
ATOM 778 O O . VAL A 1 97 ? -21.009 -7.564 12.875 1.00 80.12 97 VAL A O 1
ATOM 781 N N . ARG A 1 98 ? -19.118 -8.753 12.601 1.00 80.56 98 ARG A N 1
ATOM 782 C CA . ARG A 1 98 ? -19.390 -9.732 13.667 1.00 80.56 98 ARG A CA 1
ATOM 783 C C . ARG A 1 98 ? -19.016 -9.232 15.066 1.00 80.56 98 ARG A C 1
ATOM 785 O O . ARG A 1 98 ? -19.299 -9.924 16.038 1.00 80.56 98 ARG A O 1
ATOM 792 N N . GLY A 1 99 ? -18.361 -8.077 15.174 1.00 74.06 99 GLY A N 1
ATOM 793 C CA . GLY A 1 99 ? -17.976 -7.476 16.445 1.00 74.06 99 GLY A CA 1
ATOM 794 C C . GLY A 1 99 ? -19.118 -6.724 17.132 1.00 74.06 99 GLY A C 1
ATOM 795 O O . GLY A 1 99 ? -20.174 -6.461 16.560 1.00 74.06 99 GLY A O 1
ATOM 796 N N . GLU A 1 100 ? -18.887 -6.332 18.383 1.00 74.69 100 GLU A N 1
ATOM 797 C CA . GLU A 1 100 ? -19.823 -5.492 19.132 1.00 74.69 100 GLU A CA 1
ATOM 798 C C . GLU A 1 100 ? -19.923 -4.088 18.521 1.00 74.69 100 GLU A C 1
ATOM 800 O O . GLU A 1 100 ? -18.910 -3.442 18.229 1.00 74.69 100 GLU A O 1
ATOM 805 N N . LYS A 1 101 ? -21.149 -3.577 18.374 1.00 76.69 101 LYS A N 1
ATOM 806 C CA . LYS A 1 101 ? -21.428 -2.249 17.805 1.00 76.69 101 LYS A CA 1
ATOM 807 C C . LYS A 1 101 ? -21.234 -1.140 18.842 1.00 76.69 101 LYS A C 1
ATOM 809 O O . LYS A 1 101 ? -22.186 -0.500 19.276 1.00 76.69 101 LYS A O 1
ATOM 814 N N . THR A 1 102 ? -19.993 -0.924 19.259 1.00 78.69 102 THR A N 1
ATOM 815 C CA . THR A 1 102 ? -19.612 0.217 20.102 1.00 78.69 102 THR A CA 1
ATOM 816 C C . THR A 1 102 ? -19.257 1.427 19.239 1.00 78.69 102 THR A C 1
ATOM 818 O O . THR A 1 102 ? -18.820 1.271 18.099 1.00 78.69 102 THR A O 1
ATOM 821 N N . VAL A 1 103 ? -19.392 2.641 19.787 1.00 78.19 103 VAL A N 1
ATOM 822 C CA . VAL A 1 103 ? -19.047 3.895 19.083 1.00 78.19 103 VAL A CA 1
ATOM 823 C C . VAL A 1 103 ? -17.626 3.842 18.515 1.00 78.19 103 VAL A C 1
ATOM 825 O O . VAL A 1 103 ? -17.411 4.194 17.361 1.00 78.19 103 VAL A O 1
ATOM 828 N N . SER A 1 104 ? -16.670 3.309 19.286 1.00 71.06 104 SER A N 1
ATOM 829 C CA . SER A 1 104 ? -15.295 3.108 18.822 1.00 71.06 104 SER A CA 1
ATOM 830 C C . SER A 1 104 ? -15.252 2.218 17.576 1.00 71.06 104 SER A C 1
ATOM 832 O O . SER A 1 104 ? -14.745 2.654 16.542 1.00 71.06 104 SER A O 1
ATOM 834 N N . ASN A 1 105 ? -15.827 1.009 17.632 1.00 73.00 105 ASN A N 1
ATOM 835 C CA . ASN A 1 105 ? -15.793 0.057 16.514 1.00 73.00 105 ASN A CA 1
ATOM 836 C C . ASN A 1 105 ? -16.480 0.597 15.244 1.00 73.00 105 ASN A C 1
ATOM 838 O O . ASN A 1 105 ? -16.040 0.274 14.143 1.00 73.00 105 ASN A O 1
ATOM 842 N N . VAL A 1 106 ? -17.505 1.445 15.380 1.00 78.62 106 VAL A N 1
ATOM 843 C CA . VAL A 1 106 ? -18.165 2.097 14.236 1.00 78.62 106 VAL A CA 1
ATOM 844 C C . VAL A 1 106 ? -17.272 3.174 13.610 1.00 78.62 106 VAL A C 1
ATOM 846 O O . VAL A 1 106 ? -17.097 3.180 12.394 1.00 78.62 106 VAL A O 1
ATOM 849 N N . THR A 1 107 ? -16.644 4.045 14.410 1.00 78.69 107 THR A N 1
ATOM 850 C CA . THR A 1 107 ? -15.701 5.063 13.897 1.00 78.69 107 THR A CA 1
ATOM 851 C C . THR A 1 107 ? -14.575 4.419 13.096 1.00 78.69 107 THR A C 1
ATOM 853 O O . THR A 1 107 ? -14.234 4.842 11.993 1.00 78.69 107 THR A O 1
ATOM 856 N N . ILE A 1 108 ? -14.043 3.336 13.643 1.00 73.81 108 ILE A N 1
ATOM 857 C CA . ILE A 1 108 ? -13.020 2.504 13.025 1.00 73.81 108 ILE A CA 1
ATOM 858 C C . ILE A 1 108 ? -13.473 1.985 11.656 1.00 73.81 108 ILE A C 1
ATOM 860 O O . ILE A 1 108 ? -12.707 2.013 10.693 1.00 73.81 108 ILE A O 1
ATOM 864 N N . GLN A 1 109 ? -14.710 1.494 11.570 1.00 75.38 109 GLN A N 1
ATOM 865 C CA . GLN A 1 109 ? -15.260 0.956 10.334 1.00 75.38 109 GLN A CA 1
ATOM 866 C C . GLN A 1 109 ? -15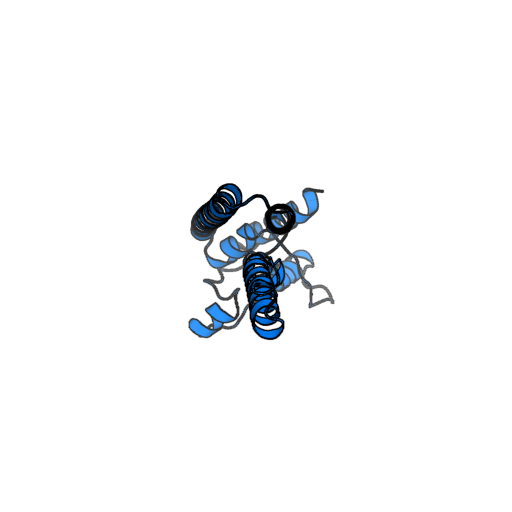.313 2.030 9.244 1.00 75.38 109 GLN A C 1
ATOM 868 O O . GLN A 1 109 ? -14.920 1.771 8.108 1.00 75.38 109 GLN A O 1
ATOM 873 N N . CYS A 1 110 ? -15.731 3.249 9.594 1.00 77.81 110 CYS A N 1
ATOM 874 C CA . CYS A 1 110 ? -15.738 4.379 8.668 1.00 77.81 110 CYS A CA 1
ATOM 875 C C . CYS A 1 110 ? -14.324 4.726 8.169 1.00 77.81 110 CYS A C 1
ATOM 877 O O . CYS A 1 110 ? -14.136 4.945 6.973 1.00 77.81 110 CYS A O 1
ATOM 879 N N . MET A 1 111 ? -13.319 4.719 9.054 1.00 78.06 111 MET A N 1
ATOM 880 C CA . MET A 1 111 ? -11.925 4.996 8.674 1.00 78.06 111 MET A CA 1
ATOM 881 C C . MET A 1 111 ? -11.337 3.914 7.759 1.00 78.06 111 MET A C 1
ATOM 883 O O . MET A 1 111 ? -10.590 4.225 6.831 1.00 78.06 111 MET A O 1
ATOM 887 N N . LEU A 1 112 ? -11.680 2.644 7.983 1.00 77.56 112 LEU A N 1
ATOM 888 C CA . LEU A 1 112 ? -11.249 1.547 7.114 1.00 77.56 112 LEU A CA 1
ATOM 889 C C . LEU A 1 112 ? -11.899 1.627 5.730 1.00 77.56 112 LEU A C 1
ATOM 891 O O . LEU A 1 112 ? -11.204 1.464 4.731 1.00 77.56 112 LEU A O 1
ATOM 895 N N . LEU A 1 113 ? -13.195 1.943 5.654 1.00 77.62 113 LEU A N 1
ATOM 896 C CA . LEU A 1 113 ? -13.885 2.158 4.378 1.00 77.62 113 LEU A CA 1
ATOM 897 C C . LEU A 1 113 ? -13.273 3.322 3.587 1.00 77.62 113 LEU A C 1
ATOM 899 O O . LEU A 1 113 ? -13.044 3.190 2.386 1.00 77.62 113 LEU A O 1
ATOM 903 N N . ALA A 1 114 ? -12.938 4.428 4.258 1.00 79.00 114 ALA A N 1
ATOM 904 C CA . ALA A 1 114 ? -12.248 5.551 3.625 1.00 79.00 114 ALA A CA 1
ATOM 905 C C . ALA A 1 114 ? -10.864 5.149 3.080 1.00 79.00 114 ALA A C 1
ATOM 907 O O . ALA A 1 114 ? -10.506 5.520 1.964 1.00 79.00 114 ALA A O 1
ATOM 908 N N . ASN A 1 115 ? -10.110 4.335 3.824 1.00 77.56 115 ASN A N 1
ATOM 909 C CA . ASN A 1 115 ? -8.813 3.824 3.378 1.00 77.56 115 ASN A CA 1
ATOM 910 C C . ASN A 1 115 ? -8.909 2.864 2.190 1.00 77.56 115 ASN A C 1
ATOM 912 O O . ASN A 1 115 ? -8.057 2.907 1.307 1.00 77.56 115 ASN A O 1
ATOM 916 N N . ILE A 1 116 ? -9.945 2.023 2.129 1.00 76.44 116 ILE A N 1
ATOM 917 C CA . ILE A 1 116 ? -10.181 1.144 0.974 1.00 76.44 116 ILE A CA 1
ATOM 918 C C . ILE A 1 116 ? -10.403 1.977 -0.295 1.00 76.44 116 ILE A C 1
ATOM 920 O O . ILE A 1 116 ? -9.858 1.649 -1.347 1.00 76.44 116 ILE A O 1
ATOM 924 N N . LEU A 1 117 ? -11.139 3.089 -0.198 1.00 74.44 117 LEU A N 1
ATOM 925 C CA . LEU A 1 117 ? -11.301 4.022 -1.318 1.00 74.44 117 LEU A CA 1
ATOM 926 C C . LEU A 1 117 ? -9.978 4.712 -1.681 1.00 74.44 117 LEU A C 1
ATOM 928 O O . LEU A 1 117 ? -9.685 4.908 -2.859 1.00 74.44 117 LEU A O 1
ATOM 932 N N . TYR A 1 118 ? -9.150 5.035 -0.686 1.00 76.88 118 TYR A N 1
ATOM 933 C CA . TYR A 1 118 ? -7.831 5.639 -0.894 1.00 76.88 118 TYR A CA 1
ATOM 934 C C . TYR A 1 118 ? -6.824 4.692 -1.574 1.00 76.88 118 TYR A C 1
ATOM 936 O O . TYR A 1 118 ? -5.926 5.137 -2.298 1.00 76.88 118 TYR A O 1
ATOM 944 N N . LEU A 1 119 ? -7.019 3.380 -1.419 1.00 75.06 119 LEU A N 1
ATOM 945 C CA . LEU A 1 119 ? -6.221 2.316 -2.038 1.00 75.06 119 LEU A CA 1
ATOM 946 C C . LEU A 1 119 ? -6.279 2.351 -3.579 1.00 75.06 119 LEU A C 1
ATOM 948 O O . LEU A 1 119 ? -5.361 1.887 -4.251 1.00 75.06 119 LEU A O 1
ATOM 952 N N . VAL A 1 120 ? -7.332 2.946 -4.152 1.00 71.88 120 VAL A N 1
ATOM 953 C CA . VAL A 1 120 ? -7.485 3.135 -5.607 1.00 71.88 120 VAL A CA 1
ATOM 954 C C . VAL A 1 120 ? -6.469 4.137 -6.166 1.00 71.88 120 VAL A C 1
ATOM 956 O O . VAL A 1 120 ? -6.113 4.060 -7.338 1.00 71.88 120 VAL A O 1
ATOM 959 N N . SER A 1 121 ? -5.960 5.047 -5.337 1.00 69.19 121 SER A N 1
ATOM 960 C CA . SER A 1 121 ? -5.061 6.127 -5.766 1.00 69.19 121 SER A CA 1
ATOM 961 C C . SER A 1 121 ? -3.646 5.997 -5.205 1.00 69.19 121 SER A C 1
ATOM 963 O O . SER A 1 121 ? -2.810 6.863 -5.457 1.00 69.19 121 SER A O 1
ATOM 965 N N . THR A 1 122 ? -3.367 4.954 -4.421 1.00 73.69 122 THR A N 1
ATOM 966 C CA . THR A 1 122 ? -2.089 4.802 -3.719 1.00 73.69 122 THR A CA 1
ATOM 967 C C . THR A 1 122 ? -1.588 3.364 -3.698 1.00 73.69 122 THR A C 1
ATOM 969 O O . THR A 1 122 ? -2.317 2.405 -3.962 1.00 73.69 122 THR A O 1
ATOM 972 N N . SER A 1 123 ? -0.305 3.209 -3.378 1.00 71.88 123 SER A N 1
ATOM 973 C CA . SER A 1 123 ? 0.343 1.909 -3.255 1.00 71.88 123 SER A CA 1
ATOM 974 C C . SER A 1 123 ? -0.215 1.095 -2.080 1.00 71.88 123 SER A C 1
ATOM 976 O O . SER A 1 123 ? -0.623 1.619 -1.041 1.00 71.88 123 SER A O 1
ATOM 978 N N . PHE A 1 124 ? -0.174 -0.231 -2.219 1.00 70.12 124 PHE A N 1
ATOM 979 C CA . PHE A 1 124 ? -0.640 -1.165 -1.189 1.00 70.12 124 PHE A CA 1
ATOM 980 C C . PHE A 1 124 ? 0.117 -1.001 0.135 1.00 70.12 124 PHE A C 1
ATOM 982 O O . PHE A 1 124 ? -0.487 -0.927 1.204 1.00 70.12 124 PHE A O 1
ATOM 989 N N . TYR A 1 125 ? 1.447 -0.897 0.064 1.00 69.00 125 TYR A N 1
ATOM 990 C CA . TYR A 1 125 ? 2.309 -0.814 1.243 1.00 69.00 125 TYR A CA 1
ATOM 991 C C . TYR A 1 125 ? 2.053 0.448 2.069 1.00 69.00 125 TYR A C 1
ATOM 993 O O . TYR A 1 125 ? 1.960 0.372 3.295 1.00 69.00 125 TYR A O 1
ATOM 1001 N N . THR A 1 126 ? 1.887 1.595 1.406 1.00 68.38 126 THR A N 1
ATOM 1002 C CA . THR A 1 126 ? 1.581 2.864 2.074 1.00 68.38 126 THR A CA 1
ATOM 1003 C C . THR A 1 126 ? 0.176 2.842 2.660 1.00 68.38 126 THR A C 1
ATOM 1005 O O . THR A 1 126 ? -0.004 3.270 3.795 1.00 68.38 126 THR A O 1
ATOM 1008 N N . SER A 1 127 ? -0.801 2.261 1.963 1.00 70.00 127 SER A N 1
ATOM 1009 C CA . SER A 1 127 ? -2.172 2.137 2.472 1.00 70.00 127 SER A CA 1
ATOM 1010 C C . SER A 1 127 ? -2.277 1.248 3.717 1.00 70.00 127 SER A C 1
ATOM 1012 O O . SER A 1 127 ? -2.989 1.579 4.663 1.00 70.00 127 SER A O 1
ATOM 1014 N N . ILE A 1 128 ? -1.544 0.132 3.761 1.00 70.44 128 ILE A N 1
ATOM 1015 C CA . ILE A 1 128 ? -1.581 -0.787 4.907 1.00 70.44 128 ILE A CA 1
ATOM 1016 C C . ILE A 1 128 ? -0.835 -0.231 6.121 1.00 70.44 128 ILE A C 1
ATOM 1018 O O . ILE A 1 128 ? -1.353 -0.302 7.241 1.00 70.44 128 ILE A O 1
ATOM 1022 N N . LEU A 1 129 ? 0.381 0.283 5.909 1.00 65.88 129 LEU A N 1
ATOM 1023 C CA . LEU A 1 129 ? 1.268 0.700 6.995 1.00 65.88 129 LEU A CA 1
ATOM 1024 C C . LEU A 1 129 ? 0.967 2.123 7.466 1.00 65.88 129 LEU A C 1
ATOM 1026 O O . LEU A 1 129 ? 0.823 2.345 8.665 1.00 65.88 129 LEU A O 1
ATOM 1030 N N . SER A 1 130 ? 0.853 3.069 6.533 1.00 62.41 130 SER A N 1
ATOM 1031 C CA . SER A 1 130 ? 0.660 4.494 6.830 1.00 62.41 130 SER A CA 1
ATOM 1032 C C . SER A 1 130 ? -0.812 4.910 6.785 1.00 62.41 130 SER A C 1
ATOM 1034 O O . SER A 1 130 ? -1.240 5.684 7.634 1.00 62.41 130 SER A O 1
ATOM 1036 N N . GLY A 1 131 ? -1.597 4.372 5.843 1.00 58.59 131 GLY A N 1
ATOM 1037 C CA . GLY A 1 131 ? -3.047 4.605 5.736 1.00 58.59 131 GLY A CA 1
ATOM 1038 C C . GLY A 1 131 ? -3.835 3.988 6.894 1.00 58.59 131 GLY A C 1
ATOM 1039 O O . GLY A 1 131 ? -4.884 4.485 7.291 1.00 58.59 131 GLY A O 1
ATOM 1040 N N . GLY A 1 132 ? -3.259 2.979 7.546 1.00 61.47 132 GLY A N 1
ATOM 1041 C CA . GLY A 1 132 ? -3.585 2.688 8.931 1.00 61.47 132 GLY A CA 1
ATOM 1042 C C . GLY A 1 132 ? -4.520 1.517 9.173 1.00 61.47 132 GLY A C 1
ATOM 1043 O O . GLY A 1 132 ? -5.165 1.462 10.215 1.00 61.47 132 GLY A O 1
ATOM 1044 N N . ILE A 1 133 ? -4.543 0.530 8.275 1.00 68.19 133 ILE A N 1
ATOM 1045 C CA . ILE A 1 133 ? -5.207 -0.751 8.560 1.00 68.19 133 ILE A CA 1
ATOM 1046 C C . ILE A 1 133 ? -4.527 -1.442 9.752 1.00 68.19 133 ILE A C 1
ATOM 1048 O O . ILE A 1 133 ? -5.202 -1.867 10.687 1.00 68.19 133 ILE A O 1
ATOM 1052 N N . ILE A 1 134 ? -3.190 -1.520 9.757 1.00 70.94 134 ILE A N 1
ATOM 1053 C CA . ILE A 1 134 ? -2.436 -2.140 10.862 1.00 70.94 134 ILE A CA 1
ATOM 1054 C C . ILE A 1 134 ? -2.361 -1.207 12.073 1.00 70.94 134 ILE A C 1
ATOM 1056 O O . ILE A 1 134 ? -2.555 -1.652 13.207 1.00 70.94 134 ILE A O 1
ATOM 1060 N N . SER A 1 135 ? -2.120 0.090 11.850 1.00 68.94 135 SER A N 1
ATOM 1061 C CA . SER A 1 135 ? -2.051 1.064 12.946 1.00 68.94 135 SER A CA 1
ATOM 1062 C C . SER A 1 135 ? -3.376 1.156 13.705 1.00 68.94 135 SER A C 1
ATOM 1064 O O . SER A 1 135 ? -3.374 1.332 14.920 1.00 68.94 135 SER A O 1
ATOM 1066 N N . TYR A 1 136 ? -4.506 0.926 13.035 1.00 73.25 136 TYR A N 1
ATOM 1067 C CA . TYR A 1 136 ? -5.814 0.851 13.664 1.00 73.25 136 TYR A CA 1
ATOM 1068 C C . TYR A 1 136 ? -5.897 -0.265 14.728 1.00 73.25 136 TYR A C 1
ATOM 1070 O O . TYR A 1 136 ? -6.277 -0.001 15.876 1.00 73.25 136 TYR A O 1
ATOM 1078 N N . PHE A 1 137 ? -5.520 -1.503 14.384 1.00 74.75 137 PHE A N 1
ATOM 1079 C CA . PHE A 1 137 ? -5.519 -2.607 15.353 1.00 74.75 137 PHE A CA 1
ATOM 1080 C C . PHE A 1 137 ? -4.587 -2.310 16.531 1.00 74.75 137 PHE A C 1
ATOM 1082 O O . PHE A 1 137 ? -4.924 -2.617 17.677 1.00 74.75 137 PHE A O 1
ATOM 1089 N N . PHE A 1 138 ? -3.463 -1.648 16.258 1.00 77.62 138 PHE A N 1
ATOM 1090 C CA . PHE A 1 138 ? -2.513 -1.219 17.275 1.00 77.62 138 PHE A CA 1
ATOM 1091 C C . PHE A 1 138 ? -3.109 -0.172 18.231 1.00 77.62 138 PHE A C 1
ATOM 1093 O O . PHE A 1 138 ? -3.024 -0.330 19.448 1.00 77.62 138 PHE A O 1
ATOM 1100 N N . VAL A 1 139 ? -3.807 0.845 17.715 1.00 77.56 139 VAL A N 1
ATOM 1101 C CA . VAL A 1 139 ? -4.494 1.859 18.536 1.00 77.56 139 VAL A CA 1
ATOM 1102 C C . VAL A 1 139 ? -5.591 1.226 19.391 1.00 77.56 139 VAL A C 1
ATOM 1104 O O . VAL A 1 139 ? -5.678 1.509 20.586 1.00 77.56 139 VAL A O 1
ATOM 1107 N N . LYS A 1 140 ? -6.404 0.324 18.827 1.00 76.88 140 LYS A N 1
ATOM 1108 C CA . LYS A 1 140 ? -7.431 -0.393 19.601 1.00 76.88 140 LYS A CA 1
ATOM 1109 C C . LYS A 1 140 ? -6.817 -1.218 20.731 1.00 76.88 140 LYS A C 1
ATOM 1111 O O . LYS A 1 140 ? -7.371 -1.261 21.831 1.00 76.88 140 LYS A O 1
ATOM 1116 N N . TRP A 1 141 ? -5.683 -1.862 20.467 1.00 83.38 141 TRP A N 1
ATOM 1117 C CA . TRP A 1 141 ? -4.946 -2.611 21.476 1.00 83.38 141 TRP A CA 1
ATOM 1118 C C . TRP A 1 141 ? -4.426 -1.697 22.596 1.00 83.38 141 TRP A C 1
ATOM 1120 O O . TRP A 1 141 ? -4.661 -2.001 23.764 1.00 83.38 141 TRP A O 1
ATOM 1130 N N . ILE A 1 142 ? -3.846 -0.539 22.258 1.00 84.31 142 ILE A N 1
ATOM 1131 C CA . ILE A 1 142 ? -3.399 0.470 23.235 1.00 84.31 142 ILE A CA 1
ATOM 1132 C C . ILE A 1 142 ? -4.561 0.970 24.094 1.00 84.31 142 ILE A C 1
ATOM 1134 O O . ILE A 1 142 ? -4.444 0.997 25.315 1.00 84.31 142 ILE A O 1
ATOM 1138 N N . ILE A 1 143 ? -5.698 1.332 23.491 1.00 81.94 143 ILE A N 1
ATOM 1139 C CA . ILE A 1 143 ? -6.866 1.823 24.241 1.00 81.94 143 ILE A CA 1
ATOM 1140 C C . ILE A 1 143 ? -7.345 0.762 25.235 1.00 81.94 143 ILE A C 1
ATOM 1142 O O . ILE A 1 143 ? -7.610 1.076 26.395 1.00 81.94 143 ILE A O 1
ATOM 1146 N N . LYS A 1 144 ? -7.417 -0.505 24.807 1.00 82.12 144 LYS A N 1
ATOM 1147 C CA . LYS A 1 144 ? -7.794 -1.616 25.689 1.00 82.12 144 LYS A CA 1
ATOM 1148 C C . LYS A 1 144 ? -6.779 -1.809 26.818 1.00 82.12 144 LYS A C 1
ATOM 1150 O O . LYS A 1 144 ? -7.177 -2.039 27.956 1.00 82.12 144 LYS A O 1
ATOM 1155 N N . TYR A 1 145 ? -5.489 -1.696 26.513 1.00 86.44 145 TYR A N 1
ATOM 1156 C CA . TYR A 1 145 ? -4.419 -1.810 27.497 1.00 86.44 145 TYR A CA 1
ATOM 1157 C C . TYR A 1 145 ? -4.490 -0.694 28.547 1.00 86.44 145 TYR A C 1
ATOM 1159 O O . TYR A 1 145 ? -4.505 -0.981 29.741 1.00 86.44 145 TYR A O 1
ATOM 1167 N N . ILE A 1 146 ? -4.638 0.564 28.118 1.00 85.50 146 ILE A N 1
ATOM 1168 C CA . ILE A 1 146 ? -4.793 1.722 29.011 1.00 85.50 146 ILE A CA 1
ATOM 1169 C C . ILE A 1 146 ? -6.054 1.576 29.870 1.00 85.50 146 ILE A C 1
ATOM 1171 O O . ILE A 1 146 ? -6.002 1.790 31.078 1.00 85.50 146 ILE A O 1
ATOM 1175 N N . ALA A 1 147 ? -7.181 1.165 29.281 1.00 81.88 147 ALA A N 1
ATOM 1176 C CA . ALA A 1 147 ? -8.423 0.958 30.024 1.00 81.88 147 ALA A CA 1
ATOM 1177 C C . ALA A 1 147 ? -8.285 -0.134 31.099 1.00 81.88 147 ALA A C 1
ATOM 1179 O O . ALA A 1 147 ? -8.815 0.015 32.200 1.00 81.88 147 ALA A O 1
ATOM 1180 N N . ASN A 1 148 ? -7.565 -1.219 30.805 1.00 84.38 148 ASN A N 1
ATOM 1181 C CA . ASN A 1 148 ? -7.277 -2.263 31.787 1.00 84.38 148 ASN A CA 1
ATOM 1182 C C . ASN A 1 148 ? -6.355 -1.749 32.899 1.00 84.38 148 ASN A C 1
ATOM 1184 O O . ASN A 1 148 ? -6.675 -1.924 34.071 1.00 84.38 148 ASN A O 1
ATOM 1188 N N . PHE A 1 149 ? -5.283 -1.039 32.540 1.00 84.62 149 PHE A N 1
ATOM 1189 C CA . PHE A 1 149 ? -4.340 -0.456 33.496 1.00 84.62 149 PHE A CA 1
ATOM 1190 C C . PHE A 1 149 ? -5.015 0.536 34.458 1.00 84.62 149 PHE A C 1
ATOM 1192 O O . PHE A 1 149 ? -4.800 0.478 35.669 1.00 84.62 149 PHE A O 1
ATOM 1199 N N . ILE A 1 150 ? -5.884 1.416 33.947 1.00 82.31 150 ILE A N 1
ATOM 1200 C CA . ILE A 1 150 ? -6.660 2.359 34.771 1.00 82.31 150 ILE A CA 1
ATOM 1201 C C . ILE A 1 150 ? -7.601 1.601 35.715 1.00 82.31 150 ILE A C 1
ATOM 1203 O O . ILE A 1 150 ? -7.689 1.941 36.893 1.00 82.31 150 ILE A O 1
ATOM 1207 N N . ASN A 1 151 ? -8.284 0.561 35.228 1.00 81.75 151 ASN A N 1
ATOM 1208 C CA . ASN A 1 151 ? -9.182 -0.242 36.060 1.00 81.75 151 ASN A CA 1
ATOM 1209 C C . ASN A 1 151 ? -8.447 -0.978 37.190 1.00 81.75 151 ASN A C 1
ATOM 1211 O O . ASN A 1 151 ? -8.988 -1.065 38.293 1.00 81.75 151 ASN A O 1
ATOM 1215 N N . GLU A 1 152 ? -7.241 -1.485 36.928 1.00 80.19 152 GLU A N 1
ATOM 1216 C CA . GLU A 1 152 ? -6.389 -2.126 37.937 1.00 80.19 152 GLU A CA 1
ATOM 1217 C C . GLU A 1 152 ? -5.848 -1.109 38.951 1.00 80.19 152 GLU A C 1
ATOM 1219 O O . GLU A 1 152 ? -5.926 -1.346 40.155 1.00 80.19 152 GLU A O 1
ATOM 1224 N N . THR A 1 153 ? -5.386 0.055 38.485 1.00 78.25 153 THR A N 1
ATOM 1225 C CA . THR A 1 153 ? -4.790 1.099 39.339 1.00 78.25 153 THR A CA 1
ATOM 1226 C C . THR A 1 153 ? -5.823 1.783 40.237 1.00 78.25 153 THR A C 1
ATOM 1228 O O . THR A 1 153 ? -5.558 2.028 41.411 1.00 78.25 153 THR A O 1
ATOM 1231 N N . PHE A 1 154 ? -7.019 2.076 39.716 1.00 75.31 154 PHE A N 1
ATOM 1232 C CA . PHE A 1 154 ? -8.067 2.796 40.453 1.00 75.31 154 PHE A CA 1
ATOM 1233 C C . PHE A 1 154 ? -9.130 1.884 41.080 1.00 75.31 154 PHE A C 1
ATOM 1235 O O . PHE A 1 154 ? -10.076 2.383 41.685 1.00 75.31 154 PHE A O 1
ATOM 1242 N N . ASN A 1 155 ? -8.997 0.556 40.960 1.00 64.19 155 ASN A N 1
ATOM 1243 C CA . ASN A 1 155 ? -9.895 -0.435 41.568 1.00 64.19 155 ASN A CA 1
ATOM 1244 C C . ASN A 1 155 ? -11.397 -0.148 41.333 1.00 64.19 155 ASN A C 1
ATOM 1246 O O . ASN A 1 155 ? -12.251 -0.463 42.163 1.00 64.19 155 ASN A O 1
ATOM 1250 N N . LEU A 1 156 ? -11.743 0.441 40.181 1.00 58.09 156 LEU A N 1
ATOM 1251 C CA . LEU A 1 156 ? -13.095 0.938 39.877 1.00 58.09 156 LEU A CA 1
ATOM 1252 C C . LEU A 1 156 ? -14.156 -0.176 39.842 1.00 58.09 156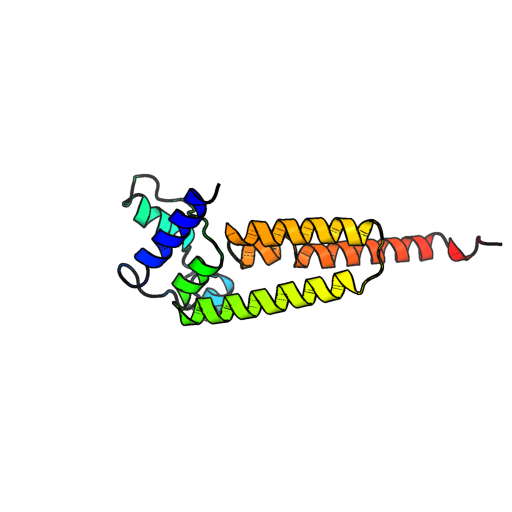 LEU A C 1
ATOM 1254 O O . LEU A 1 156 ? -15.350 0.094 39.954 1.00 58.09 156 LEU A O 1
ATOM 1258 N N . LYS A 1 157 ? -13.740 -1.447 39.751 1.00 54.12 157 LYS A N 1
ATOM 1259 C CA . LYS A 1 157 ? -14.635 -2.607 39.890 1.00 54.12 157 LYS A CA 1
ATOM 1260 C C . LYS A 1 157 ? -15.113 -2.862 41.325 1.00 54.12 157 LYS A C 1
ATOM 1262 O O . LYS A 1 157 ? -16.127 -3.530 41.484 1.00 54.12 157 LYS A O 1
ATOM 1267 N N . LYS A 1 158 ? -14.435 -2.340 42.353 1.00 46.75 158 LYS A N 1
ATOM 1268 C CA . LYS A 1 158 ? -14.792 -2.546 43.770 1.00 46.75 158 LYS A CA 1
ATOM 1269 C C . LYS A 1 158 ? -15.810 -1.529 44.308 1.00 46.75 158 LYS A C 1
ATOM 1271 O O . LYS A 1 158 ? -16.293 -1.698 45.419 1.00 46.75 158 LYS A O 1
ATOM 1276 N N . ALA A 1 159 ? -16.139 -0.494 43.530 1.00 47.31 159 ALA A N 1
ATOM 1277 C CA . ALA A 1 159 ? -17.021 0.607 43.930 1.00 47.31 159 ALA A CA 1
ATOM 1278 C C . ALA A 1 159 ? -18.461 0.498 43.386 1.00 47.31 159 ALA A C 1
ATOM 1280 O O . ALA A 1 159 ? -19.214 1.468 43.444 1.00 47.31 159 ALA A O 1
ATOM 1281 N N . ARG A 1 160 ? -18.857 -0.660 42.843 1.00 43.00 160 ARG A N 1
ATOM 1282 C CA . ARG A 1 160 ? -20.261 -0.953 42.519 1.00 43.00 160 ARG A CA 1
ATOM 1283 C C . ARG A 1 160 ? -20.855 -1.766 43.669 1.00 43.00 160 ARG A C 1
ATOM 1285 O O . ARG A 1 160 ? -20.684 -2.982 43.697 1.00 43.00 160 ARG A O 1
ATOM 1292 N N . TRP A 1 161 ? -21.451 -1.051 44.621 1.00 42.97 161 TRP A N 1
ATOM 1293 C CA . TRP A 1 161 ? -22.437 -1.587 45.560 1.00 42.97 161 TRP A CA 1
ATOM 1294 C C . TRP A 1 161 ? -23.757 -1.828 44.828 1.00 42.97 161 TRP A C 1
ATOM 1296 O O . TRP A 1 161 ? -24.056 -1.031 43.905 1.00 42.97 161 TRP A O 1
#

Sequence (161 aa):
MFYVPSSSVYYYFELFPKHHDFLYGSSNGKIAWLLGSEYVNVANLVFNYVTGGSWITTGYVNAAFIANFYADFGIPGVLFISFYVGILIGFIQIMIVRGEKTVSNVTIQCMLLANILYLVSTSFYTSILSGGIISYFFVKWIIKYIANFINETFNLKKARW

Secondary structure (DSSP, 8-state):
--HHHHHHHHHHHHHTTTTS---TTTTSHHHHHHHTPPP--HHHHHHHHHTTS-S---------HHHHHHHHHHHHHHHHHHHHHHHHHHHHHHHHHTS---HHHHHHHHHHHHHHHHTTSS-HHHHHHTSSHHHHHHHHHHHHHHHHHHHHHHTGGGG--